Protein AF-A0A2E4HR92-F1 (afdb_monomer)

Mean predicted aligned error: 11.93 Å

Solvent-accessible surface area (backbone atoms only — not comparable to full-atom values): 4344 Å² total; per-residue (Å²): 131,62,65,69,60,54,53,53,50,52,52,54,49,51,53,51,50,51,51,51,52,36,57,59,64,38,75,59,81,52,73,42,76,62,96,84,46,79,43,82,49,53,58,23,59,54,53,50,51,52,50,54,50,52,52,49,52,52,50,53,52,53,51,54,50,52,54,54,53,56,55,68,72,74,112

Structure (mmCIF, N/CA/C/O backbone):
data_AF-A0A2E4HR92-F1
#
_entry.id   AF-A0A2E4HR92-F1
#
loop_
_atom_site.group_PDB
_atom_site.id
_atom_site.type_symbol
_atom_site.label_atom_id
_atom_site.label_alt_id
_atom_site.label_comp_id
_atom_site.label_asym_id
_atom_site.label_entity_id
_atom_site.label_seq_id
_atom_site.pdbx_PDB_ins_code
_atom_site.Cartn_x
_atom_site.Cartn_y
_atom_site.Cartn_z
_atom_site.occupancy
_atom_site.B_iso_or_equiv
_atom_site.auth_seq_id
_atom_site.auth_comp_id
_atom_site.auth_asym_id
_atom_site.auth_atom_id
_atom_site.pdbx_PDB_model_num
ATOM 1 N N . MET A 1 1 ? -3.358 12.700 23.437 1.00 55.12 1 MET A N 1
ATOM 2 C CA . MET A 1 1 ? -3.760 11.956 22.219 1.00 55.12 1 MET A CA 1
ATOM 3 C C . MET A 1 1 ? -3.803 10.477 22.558 1.00 55.12 1 MET A C 1
ATOM 5 O O . MET A 1 1 ? -2.866 9.991 23.176 1.00 55.12 1 MET A O 1
ATOM 9 N N . ARG A 1 2 ? -4.898 9.775 22.244 1.00 76.88 2 ARG A N 1
ATOM 10 C CA . ARG A 1 2 ? -5.002 8.331 22.504 1.00 76.88 2 ARG A CA 1
ATOM 11 C C . ARG A 1 2 ? -3.978 7.603 21.627 1.00 76.88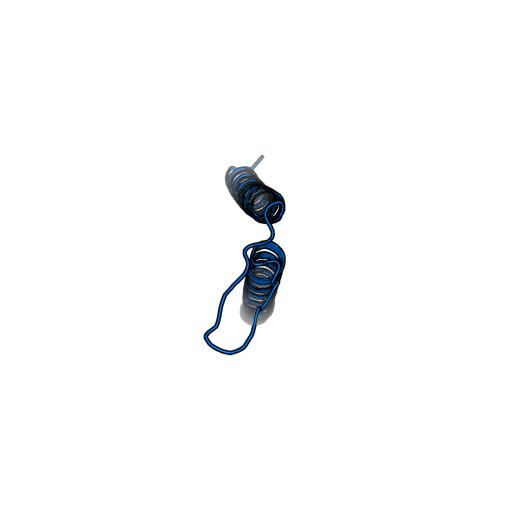 2 ARG A C 1
ATOM 13 O O . ARG A 1 2 ? -3.881 7.909 20.444 1.00 76.88 2 ARG A O 1
ATOM 20 N N . ILE A 1 3 ? -3.246 6.642 22.190 1.00 85.06 3 ILE A N 1
ATOM 21 C CA . ILE A 1 3 ? -2.239 5.822 21.484 1.00 85.06 3 ILE A CA 1
ATOM 22 C C . ILE A 1 3 ? -2.790 5.243 20.173 1.00 85.06 3 ILE A C 1
ATOM 24 O O . ILE A 1 3 ? -2.094 5.229 19.165 1.00 85.06 3 ILE A O 1
ATOM 28 N N . HIS A 1 4 ? -4.076 4.886 20.145 1.00 76.44 4 HIS A N 1
ATOM 29 C CA . HIS A 1 4 ? -4.775 4.441 18.937 1.00 76.44 4 HIS A CA 1
ATOM 30 C C . HIS A 1 4 ? -4.697 5.435 17.767 1.00 76.44 4 HIS A C 1
ATOM 32 O O . HIS A 1 4 ? -4.529 5.026 16.623 1.00 76.44 4 HIS A O 1
ATOM 38 N N . 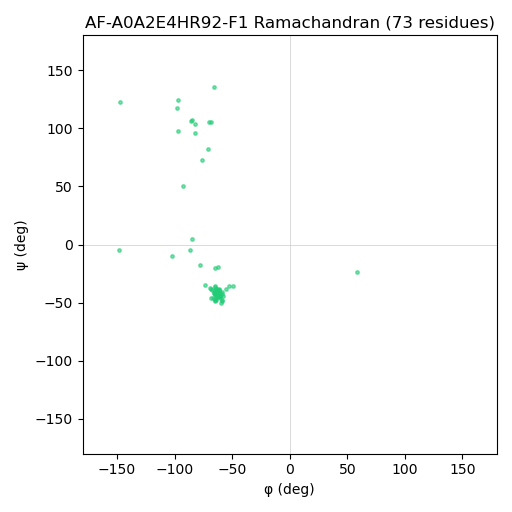THR A 1 5 ? -4.779 6.739 18.038 1.00 79.00 5 THR A N 1
ATOM 39 C CA . THR A 1 5 ? -4.679 7.782 17.009 1.00 79.00 5 THR A CA 1
ATOM 40 C C . THR A 1 5 ? -3.260 7.865 16.445 1.00 79.00 5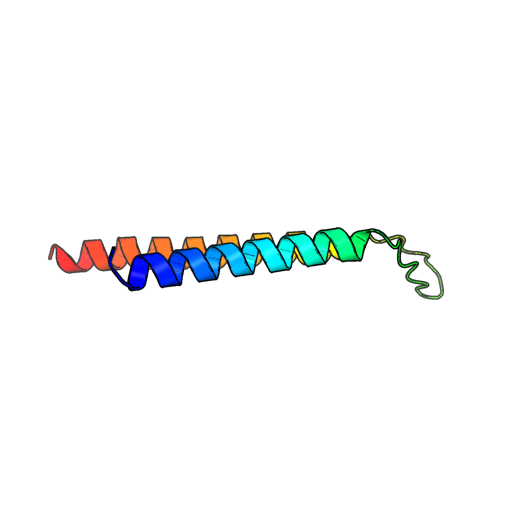 THR A C 1
ATOM 42 O O . THR A 1 5 ? -3.088 8.047 15.245 1.00 79.00 5 THR A O 1
ATOM 45 N N . ILE A 1 6 ? -2.248 7.677 17.296 1.00 83.31 6 ILE A N 1
ATOM 46 C CA . ILE A 1 6 ? -0.835 7.680 16.894 1.00 83.31 6 ILE A CA 1
ATOM 47 C C . ILE A 1 6 ? -0.531 6.450 16.034 1.00 83.31 6 ILE A C 1
ATOM 49 O O . ILE A 1 6 ? 0.054 6.586 14.966 1.00 83.31 6 ILE A O 1
ATOM 53 N N . VAL A 1 7 ? -0.989 5.266 16.452 1.00 82.81 7 VAL A N 1
ATOM 54 C CA . VAL A 1 7 ? -0.809 4.015 15.696 1.00 82.81 7 VAL A CA 1
ATOM 55 C C . VAL A 1 7 ? -1.472 4.099 14.319 1.00 82.81 7 VAL A C 1
ATOM 57 O O . VAL A 1 7 ? -0.850 3.748 13.320 1.00 82.81 7 VAL A O 1
ATOM 60 N N . SER A 1 8 ? -2.698 4.625 14.241 1.00 71.62 8 SER A N 1
ATOM 61 C CA . SER A 1 8 ? -3.400 4.800 12.963 1.00 71.62 8 SER A CA 1
ATOM 62 C C . SER A 1 8 ? -2.676 5.768 12.024 1.00 71.62 8 SER A C 1
ATOM 64 O O . SER A 1 8 ? -2.610 5.524 10.821 1.00 71.62 8 SER A O 1
ATOM 66 N N . LEU A 1 9 ? -2.121 6.855 12.563 1.00 79.12 9 LEU A N 1
ATOM 67 C CA . LEU A 1 9 ? -1.369 7.836 11.782 1.00 79.12 9 LEU A CA 1
ATOM 68 C C . LEU A 1 9 ? -0.050 7.248 11.264 1.00 79.12 9 LEU A C 1
ATOM 70 O O . LEU A 1 9 ? 0.331 7.493 10.123 1.00 79.12 9 LEU A O 1
ATOM 74 N N . LEU A 1 10 ? 0.614 6.427 12.076 1.00 77.62 10 LEU A N 1
ATOM 75 C CA . LEU A 1 10 ? 1.862 5.758 11.716 1.00 77.62 10 LEU A CA 1
ATOM 76 C C . LEU A 1 10 ? 1.639 4.713 10.611 1.00 77.62 10 LEU A C 1
ATOM 78 O O . LEU A 1 10 ? 2.423 4.637 9.668 1.00 77.62 10 LEU A O 1
ATOM 82 N N . PHE A 1 11 ? 0.523 3.982 10.671 1.00 83.31 11 PHE A N 1
ATOM 83 C CA . PHE A 1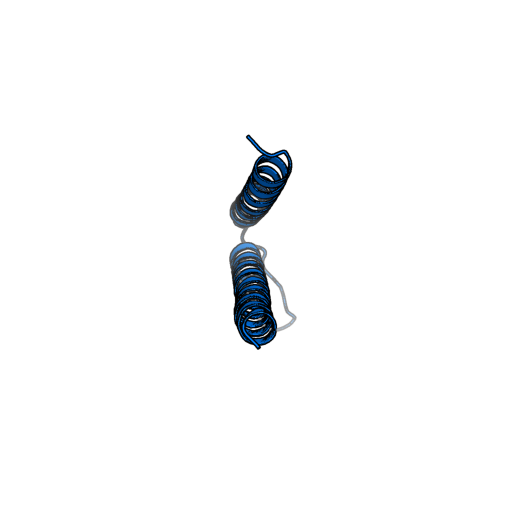 11 ? 0.109 3.060 9.612 1.00 83.31 11 PHE A CA 1
ATOM 84 C C . PHE A 1 11 ? -0.190 3.794 8.296 1.00 83.31 11 PHE A C 1
ATOM 86 O O . PHE A 1 11 ? 0.271 3.382 7.234 1.00 83.31 11 PHE A O 1
ATOM 93 N N . PHE A 1 12 ? -0.888 4.931 8.367 1.00 82.44 12 PHE A N 1
ATOM 94 C CA . PHE A 1 12 ? -1.144 5.780 7.203 1.00 82.44 12 PHE A CA 1
ATOM 95 C C . PHE A 1 12 ? 0.151 6.324 6.575 1.00 82.44 12 PHE A C 1
ATOM 97 O O . PHE A 1 12 ? 0.303 6.299 5.353 1.00 82.44 12 PHE A O 1
ATOM 104 N N . LEU A 1 13 ? 1.121 6.753 7.390 1.00 80.81 13 LEU A N 1
ATOM 105 C CA . LEU A 1 13 ? 2.429 7.197 6.897 1.00 80.81 13 LEU A CA 1
ATOM 106 C C . LEU A 1 13 ? 3.207 6.067 6.212 1.00 80.81 13 LEU A C 1
ATOM 108 O O . LEU A 1 13 ? 3.842 6.295 5.185 1.00 80.81 13 LEU A O 1
ATOM 112 N N . LEU A 1 14 ? 3.152 4.854 6.764 1.00 82.44 14 LEU A N 1
ATOM 113 C CA . LEU A 1 14 ? 3.824 3.683 6.205 1.00 82.44 14 LEU A CA 1
ATOM 114 C C . LEU A 1 14 ? 3.248 3.306 4.830 1.00 82.44 14 LEU A C 1
ATOM 116 O O . LEU A 1 14 ? 4.001 3.037 3.898 1.00 82.44 14 LEU A O 1
ATOM 120 N N . ILE A 1 15 ? 1.925 3.378 4.679 1.00 83.75 15 ILE A N 1
ATOM 121 C CA . ILE A 1 15 ? 1.221 3.214 3.398 1.00 83.75 15 ILE A CA 1
ATOM 122 C C . ILE A 1 15 ? 1.703 4.250 2.374 1.00 83.75 15 ILE A C 1
ATOM 124 O O . ILE A 1 15 ? 2.055 3.893 1.249 1.00 83.75 15 ILE A O 1
ATOM 128 N N . LEU A 1 16 ? 1.763 5.528 2.763 1.00 78.69 16 LEU A N 1
ATOM 129 C CA . LEU A 1 16 ? 2.265 6.597 1.895 1.00 78.69 16 LEU A CA 1
ATOM 130 C C . LEU A 1 16 ? 3.730 6.381 1.497 1.00 78.69 16 LEU A C 1
ATOM 132 O O . LEU A 1 16 ? 4.096 6.605 0.344 1.00 78.69 16 LEU A O 1
ATOM 136 N N . PHE A 1 17 ? 4.556 5.911 2.430 1.00 76.12 17 PHE A N 1
ATOM 137 C CA . PHE A 1 17 ? 5.965 5.623 2.192 1.00 76.12 17 PHE A CA 1
ATOM 138 C C . PHE A 1 17 ? 6.159 4.476 1.190 1.00 76.12 17 PHE A C 1
ATOM 140 O O . PHE A 1 17 ? 6.974 4.588 0.275 1.00 76.12 17 PHE A O 1
ATOM 147 N N . ILE A 1 18 ? 5.360 3.410 1.301 1.00 78.06 18 ILE A N 1
ATOM 148 C CA . ILE A 1 18 ? 5.358 2.294 0.345 1.00 78.06 18 ILE A CA 1
ATOM 149 C C . ILE A 1 18 ? 4.921 2.775 -1.047 1.00 78.06 18 ILE A C 1
ATOM 151 O O . ILE A 1 18 ? 5.591 2.466 -2.033 1.00 78.06 18 ILE A O 1
ATOM 155 N N . CYS A 1 19 ? 3.868 3.596 -1.138 1.00 75.50 19 CYS A N 1
ATOM 156 C CA . CYS A 1 19 ? 3.450 4.226 -2.396 1.00 75.50 19 CYS A CA 1
ATOM 157 C C . CYS A 1 19 ? 4.565 5.073 -3.027 1.00 75.50 19 CYS A C 1
ATOM 159 O O . CYS A 1 19 ? 4.804 4.978 -4.229 1.00 75.50 19 CYS A O 1
ATOM 161 N N . PHE A 1 20 ? 5.269 5.885 -2.232 1.00 71.38 20 PHE A N 1
ATOM 162 C CA . PHE A 1 20 ? 6.387 6.698 -2.718 1.00 71.38 20 PHE A CA 1
ATOM 163 C C . PHE A 1 20 ? 7.519 5.830 -3.283 1.00 71.38 20 PHE A C 1
ATOM 165 O O . PHE A 1 20 ? 8.035 6.111 -4.365 1.00 71.38 20 PHE A O 1
ATOM 172 N N . PHE A 1 21 ? 7.874 4.747 -2.586 1.00 66.94 21 PHE A N 1
ATOM 173 C CA . PHE A 1 21 ? 8.915 3.824 -3.038 1.00 66.94 21 PHE A CA 1
ATOM 174 C C . PHE A 1 21 ? 8.525 3.115 -4.341 1.00 66.94 21 PHE A C 1
ATOM 176 O O . PHE A 1 21 ? 9.353 2.978 -5.236 1.00 66.94 21 PHE A O 1
ATOM 183 N N . LEU A 1 22 ? 7.250 2.748 -4.484 1.00 67.81 22 LEU A N 1
ATOM 184 C CA . LEU A 1 22 ? 6.680 2.159 -5.698 1.00 67.81 22 LEU A CA 1
ATOM 185 C C . LEU A 1 22 ? 6.704 3.101 -6.902 1.00 67.81 22 LEU A C 1
ATOM 187 O O . LEU A 1 22 ? 7.054 2.689 -8.006 1.00 67.81 22 LEU A O 1
ATOM 191 N N . VAL A 1 23 ? 6.369 4.375 -6.692 1.00 65.75 23 VAL A N 1
ATOM 192 C CA . VAL A 1 23 ? 6.471 5.409 -7.732 1.00 65.75 23 VAL A CA 1
ATOM 193 C C . VAL A 1 23 ? 7.929 5.641 -8.124 1.00 65.75 23 VAL A C 1
ATOM 195 O O . VAL A 1 23 ? 8.218 5.858 -9.297 1.00 65.75 23 VAL A O 1
ATOM 198 N N . LYS A 1 24 ? 8.864 5.563 -7.173 1.00 64.94 24 LYS A N 1
ATOM 199 C CA . LYS A 1 24 ? 10.294 5.733 -7.448 1.00 64.94 24 LYS A CA 1
ATOM 200 C C . LYS A 1 24 ? 10.908 4.531 -8.174 1.00 64.94 24 LYS A C 1
ATOM 202 O O . LYS A 1 24 ? 11.743 4.727 -9.047 1.00 64.94 24 LYS A O 1
ATOM 207 N N . LEU A 1 25 ? 10.446 3.313 -7.884 1.00 61.38 25 LEU A N 1
ATOM 208 C CA . LEU A 1 25 ? 10.824 2.092 -8.614 1.00 61.38 25 LEU A CA 1
ATOM 209 C C . LEU A 1 25 ? 10.406 2.133 -10.094 1.00 61.38 25 LEU A C 1
ATOM 211 O O . LEU A 1 25 ? 10.914 1.383 -10.915 1.00 61.38 25 LEU A O 1
ATOM 215 N N . ASN A 1 26 ? 9.463 3.013 -10.425 1.00 58.44 26 ASN A N 1
ATOM 216 C CA . ASN A 1 26 ? 8.892 3.183 -11.750 1.00 58.44 26 ASN A CA 1
ATOM 217 C C . ASN A 1 26 ? 9.702 4.100 -12.685 1.00 58.44 26 ASN A C 1
ATOM 219 O O . ASN A 1 26 ? 9.206 4.456 -13.753 1.00 58.44 26 ASN A O 1
ATOM 223 N N . GLN A 1 27 ? 10.874 4.576 -12.255 1.00 59.47 27 GLN A N 1
ATOM 224 C CA . GLN A 1 27 ? 11.725 5.421 -13.098 1.00 59.47 27 GLN A CA 1
ATOM 225 C C . GLN A 1 27 ? 12.516 4.623 -14.138 1.00 59.47 27 GLN A C 1
ATOM 227 O O . GLN A 1 27 ? 12.913 5.204 -15.144 1.00 59.47 27 GLN A O 1
ATOM 232 N N . ASP A 1 28 ? 12.652 3.309 -13.952 1.00 56.62 2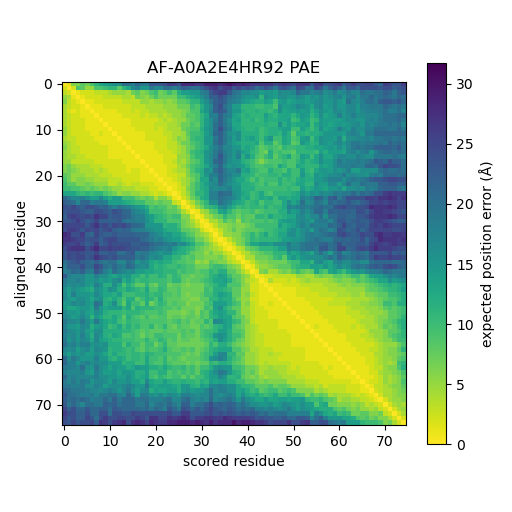8 ASP A N 1
ATOM 233 C CA . ASP A 1 28 ? 13.220 2.412 -14.953 1.00 56.62 28 ASP A CA 1
ATOM 234 C C . ASP A 1 28 ? 12.088 1.730 -15.734 1.00 56.62 28 ASP A C 1
ATOM 236 O O . ASP A 1 28 ? 11.249 1.016 -15.176 1.00 56.62 28 ASP A O 1
ATOM 240 N N . ILE A 1 29 ? 12.035 1.989 -17.043 1.00 57.53 29 ILE A N 1
ATOM 241 C CA . ILE A 1 29 ? 11.161 1.274 -17.977 1.00 57.53 29 ILE A CA 1
ATOM 242 C C . ILE A 1 29 ? 11.732 -0.138 -18.089 1.00 57.53 29 ILE A C 1
ATOM 244 O O . ILE A 1 29 ? 12.786 -0.346 -18.682 1.00 57.53 29 ILE A O 1
ATOM 248 N N . ILE A 1 30 ? 11.067 -1.104 -17.461 1.00 59.47 30 ILE 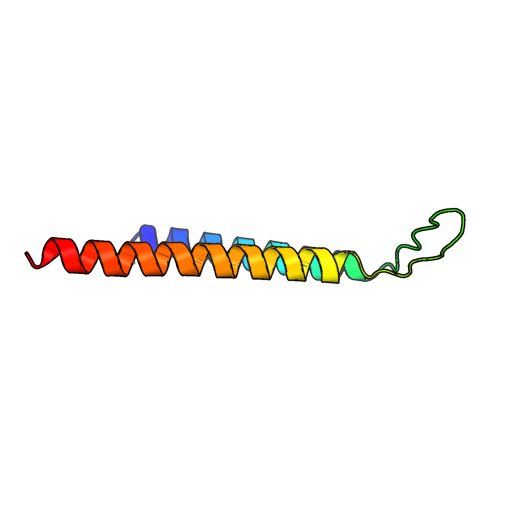A N 1
ATOM 249 C CA . ILE A 1 30 ? 11.466 -2.507 -17.545 1.00 59.47 30 ILE A CA 1
ATOM 250 C C . ILE A 1 30 ? 10.816 -3.079 -18.802 1.00 59.47 30 ILE A C 1
ATOM 252 O O . ILE A 1 30 ? 9.603 -3.289 -18.842 1.00 59.47 30 ILE A O 1
ATOM 256 N N . SER A 1 31 ? 11.627 -3.307 -19.832 1.00 57.34 31 SER A N 1
ATOM 257 C CA . SER A 1 31 ? 11.219 -3.987 -21.059 1.00 57.34 31 SER A CA 1
ATOM 258 C C . SER A 1 31 ? 10.935 -5.453 -20.734 1.00 57.34 31 SER A C 1
ATOM 260 O O . SER A 1 31 ? 11.854 -6.231 -20.475 1.00 57.34 31 SER A O 1
ATOM 262 N N . PHE A 1 32 ? 9.658 -5.836 -20.694 1.00 54.50 32 PHE A N 1
ATOM 263 C CA . PHE A 1 32 ? 9.284 -7.244 -20.623 1.00 54.50 32 PHE A CA 1
ATOM 264 C C . PHE A 1 32 ? 9.320 -7.818 -22.035 1.00 54.50 32 PHE A C 1
ATOM 266 O O . PHE A 1 32 ? 8.423 -7.561 -22.837 1.00 54.50 32 PHE A O 1
ATOM 273 N N . ASP A 1 33 ? 10.367 -8.580 -22.328 1.00 58.94 33 ASP A N 1
ATOM 274 C CA . ASP A 1 33 ? 10.486 -9.306 -23.585 1.00 58.94 33 ASP A CA 1
ATOM 275 C C . ASP A 1 33 ? 9.697 -10.621 -23.480 1.00 58.94 33 ASP A C 1
ATOM 277 O O . ASP A 1 33 ? 10.139 -11.610 -22.889 1.00 58.94 33 ASP A O 1
ATOM 281 N N . LEU A 1 34 ? 8.454 -10.607 -23.967 1.00 61.94 34 LEU A N 1
ATOM 282 C CA . LEU A 1 34 ? 7.538 -11.748 -23.935 1.00 61.94 34 LEU A CA 1
ATOM 283 C C . LEU A 1 34 ? 7.648 -12.572 -25.223 1.00 61.94 34 LEU A C 1
ATOM 285 O O . LEU A 1 34 ? 6.621 -12.854 -25.832 1.00 61.94 34 LEU A O 1
ATOM 289 N N . LEU A 1 35 ? 8.865 -12.953 -25.645 1.00 61.12 35 LEU A N 1
ATOM 290 C CA . LEU A 1 35 ? 9.201 -13.847 -26.782 1.00 61.12 35 LEU A CA 1
ATOM 291 C C . LEU A 1 35 ? 8.691 -13.429 -28.188 1.00 61.12 35 LEU A C 1
ATOM 293 O O . LEU A 1 35 ? 9.261 -13.849 -29.190 1.00 61.12 35 LEU A O 1
ATOM 297 N N . PHE A 1 36 ? 7.635 -12.620 -28.268 1.00 65.44 36 PHE A N 1
ATOM 298 C CA . PHE A 1 36 ? 6.918 -12.142 -29.451 1.00 65.44 36 PHE A CA 1
ATOM 299 C C . PHE A 1 36 ? 6.330 -10.731 -29.245 1.00 65.44 36 PHE A C 1
ATOM 301 O O . PHE A 1 36 ? 5.727 -10.187 -30.171 1.00 65.44 36 PHE A O 1
ATOM 308 N N . PHE A 1 37 ? 6.435 -10.153 -28.038 1.00 52.50 37 PHE A N 1
ATOM 309 C CA . PHE A 1 37 ? 5.851 -8.853 -27.702 1.00 52.50 37 PHE A CA 1
ATOM 310 C C . PHE A 1 37 ? 6.720 -8.114 -26.682 1.00 52.50 37 PHE A C 1
ATOM 312 O O . PHE A 1 37 ? 6.952 -8.613 -25.582 1.00 52.50 37 PHE A O 1
ATOM 319 N N . GLU A 1 38 ? 7.167 -6.913 -27.031 1.00 56.97 38 GLU A N 1
ATOM 320 C CA . GLU A 1 38 ? 7.841 -6.016 -26.096 1.00 56.97 38 GLU A CA 1
ATOM 321 C C . GLU A 1 38 ? 6.768 -5.236 -25.335 1.00 56.97 38 GLU A C 1
ATOM 323 O O . GLU A 1 38 ? 6.066 -4.385 -25.886 1.00 56.97 38 GLU A O 1
ATOM 328 N N . LEU A 1 39 ? 6.580 -5.578 -24.060 1.00 61.09 39 LEU A N 1
ATOM 329 C CA . LEU A 1 39 ? 5.650 -4.870 -23.193 1.00 61.09 39 LEU A CA 1
ATOM 330 C C . LEU A 1 39 ? 6.430 -3.844 -22.368 1.00 61.09 39 LEU A C 1
ATOM 332 O O . LEU A 1 39 ? 6.998 -4.161 -21.322 1.00 61.09 39 LEU A O 1
ATOM 336 N N . GLU A 1 40 ? 6.425 -2.592 -22.821 1.00 59.69 40 GLU A N 1
ATOM 337 C CA . GLU A 1 40 ? 6.909 -1.450 -22.039 1.00 59.69 40 GLU A CA 1
ATOM 338 C C . GLU A 1 40 ? 5.864 -1.068 -20.981 1.00 59.69 40 GLU A C 1
ATOM 340 O O . GLU A 1 40 ? 5.127 -0.083 -21.085 1.00 59.69 40 GLU A O 1
ATOM 345 N N . ALA A 1 41 ? 5.747 -1.907 -19.953 1.00 61.94 41 ALA A N 1
ATOM 346 C CA . ALA A 1 41 ? 4.832 -1.682 -18.850 1.00 61.94 41 ALA A CA 1
ATOM 347 C C 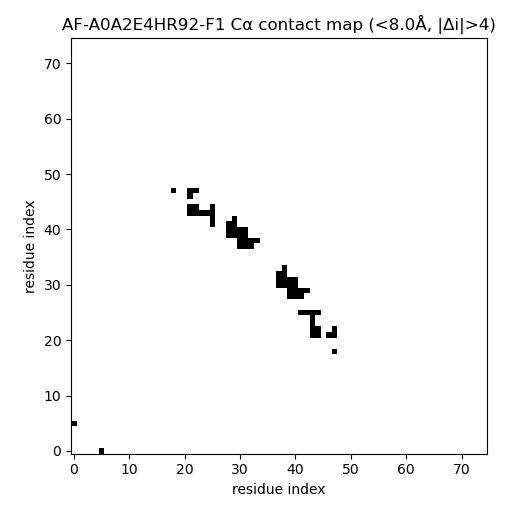. ALA A 1 41 ? 5.557 -1.046 -17.666 1.00 61.94 41 ALA A C 1
ATOM 349 O O . ALA A 1 41 ? 6.497 -1.573 -17.080 1.00 61.94 41 ALA A O 1
ATOM 350 N N . SER A 1 42 ? 5.026 0.093 -17.252 1.00 68.19 42 SER A N 1
ATOM 351 C CA . SER A 1 42 ? 5.391 0.785 -16.028 1.00 68.19 42 SER A CA 1
ATOM 352 C C . SER A 1 42 ? 4.870 -0.011 -14.815 1.00 68.19 42 SER A C 1
ATOM 354 O O . SER A 1 42 ? 3.792 0.265 -14.286 1.00 68.19 42 SER A O 1
ATOM 356 N N . ILE A 1 43 ? 5.614 -1.041 -14.394 1.00 68.62 43 ILE A N 1
ATOM 357 C CA . ILE A 1 43 ? 5.252 -1.978 -13.307 1.00 68.62 43 ILE A CA 1
ATOM 358 C C . ILE A 1 43 ? 4.895 -1.237 -12.017 1.00 68.62 43 ILE A C 1
ATOM 360 O O . ILE A 1 43 ? 3.955 -1.620 -11.320 1.00 68.62 43 ILE A O 1
ATOM 364 N N . GLY A 1 44 ? 5.570 -0.121 -11.733 1.00 67.50 44 GLY A N 1
ATOM 365 C CA . GLY A 1 44 ? 5.250 0.710 -10.579 1.00 67.50 44 GLY A CA 1
ATOM 366 C C . GLY A 1 44 ? 3.833 1.286 -10.631 1.00 67.50 44 GLY A C 1
ATOM 367 O O . GLY A 1 44 ? 3.146 1.272 -9.613 1.00 67.50 44 GL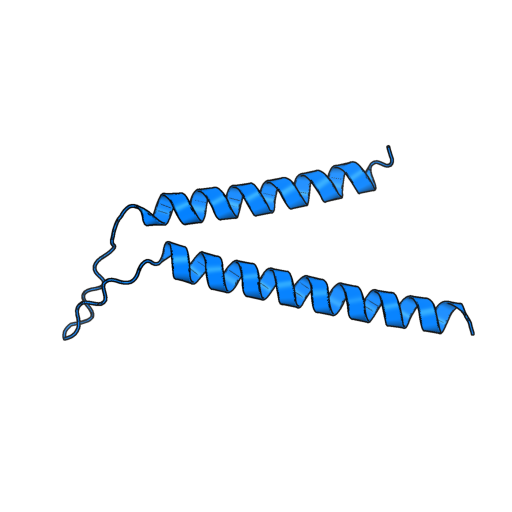Y A O 1
ATOM 368 N N . LYS A 1 45 ? 3.330 1.705 -11.804 1.00 70.38 45 LYS A N 1
ATOM 369 C CA . LYS A 1 45 ? 1.925 2.140 -11.954 1.00 70.38 45 LYS A CA 1
ATOM 370 C C . LYS A 1 45 ? 0.950 0.990 -11.722 1.00 70.38 45 LYS A C 1
ATOM 372 O O . LYS A 1 45 ? -0.086 1.194 -11.091 1.00 70.38 45 LYS A O 1
ATOM 377 N N . PHE A 1 46 ? 1.277 -0.207 -12.203 1.00 71.88 46 PHE A N 1
ATOM 378 C CA . PHE A 1 46 ? 0.416 -1.380 -12.054 1.00 71.88 46 PHE A CA 1
ATOM 379 C C . PHE A 1 46 ? 0.303 -1.819 -10.588 1.00 71.88 46 PHE A C 1
ATOM 381 O O . PHE A 1 46 ? -0.799 -2.016 -10.067 1.00 71.88 46 PHE A O 1
ATOM 388 N N . ILE A 1 47 ? 1.436 -1.890 -9.886 1.00 72.12 47 ILE A N 1
ATOM 389 C CA . ILE A 1 47 ? 1.458 -2.229 -8.462 1.00 72.12 47 ILE A CA 1
ATOM 390 C C . ILE A 1 47 ? 0.779 -1.128 -7.637 1.00 72.12 47 ILE A C 1
ATOM 392 O O . ILE A 1 47 ? -0.019 -1.440 -6.754 1.00 72.12 47 ILE A O 1
ATOM 396 N N . LEU A 1 48 ? 1.018 0.151 -7.952 1.00 75.38 48 LEU A N 1
ATOM 397 C CA . LEU A 1 48 ? 0.364 1.271 -7.271 1.00 75.38 48 LEU A CA 1
ATOM 398 C C . LEU A 1 48 ? -1.161 1.224 -7.435 1.00 75.38 48 LEU A C 1
ATOM 400 O O . LEU A 1 48 ? -1.887 1.392 -6.458 1.00 75.38 48 LEU A O 1
ATOM 404 N N . SER A 1 49 ? -1.650 0.954 -8.648 1.00 76.31 49 SER A N 1
ATOM 405 C CA . SER A 1 49 ? -3.082 0.821 -8.931 1.00 76.31 49 SER A CA 1
ATOM 406 C C . SER A 1 49 ? -3.706 -0.345 -8.161 1.00 76.31 49 SER A C 1
ATOM 408 O O . SER A 1 49 ? -4.745 -0.177 -7.518 1.00 76.31 49 SER A O 1
ATOM 410 N N . THR A 1 50 ? -3.040 -1.502 -8.147 1.00 79.19 50 THR A N 1
ATOM 411 C CA . THR A 1 50 ? -3.499 -2.687 -7.407 1.00 79.19 50 THR A CA 1
ATOM 412 C C . THR A 1 50 ? -3.542 -2.409 -5.902 1.00 79.19 50 THR A C 1
ATOM 414 O O . THR A 1 50 ? -4.529 -2.727 -5.238 1.00 79.19 50 THR A O 1
ATOM 417 N N . PHE A 1 51 ? -2.513 -1.750 -5.363 1.00 77.62 51 PHE A N 1
ATOM 418 C CA . PHE A 1 51 ? -2.435 -1.385 -3.951 1.00 77.62 51 PHE A CA 1
ATOM 419 C C . PHE A 1 51 ? -3.526 -0.387 -3.541 1.00 77.62 51 PHE A C 1
ATOM 421 O O . PHE A 1 51 ? -4.226 -0.626 -2.558 1.00 77.62 51 PHE A O 1
ATOM 428 N N . LEU A 1 52 ? -3.725 0.693 -4.309 1.00 80.44 52 LEU A N 1
ATOM 429 C CA . LEU A 1 52 ? -4.801 1.661 -4.058 1.00 80.44 52 LEU A CA 1
ATOM 430 C C . LEU A 1 52 ? -6.176 0.994 -4.097 1.00 80.44 52 LEU A C 1
ATOM 432 O O . LEU A 1 52 ? -7.024 1.279 -3.254 1.00 80.44 52 LEU A O 1
ATOM 436 N N . THR A 1 53 ? -6.382 0.087 -5.052 1.00 84.44 53 THR A N 1
ATOM 437 C CA . THR A 1 53 ? -7.639 -0.654 -5.185 1.00 84.44 53 THR A CA 1
ATOM 438 C C . THR A 1 53 ? -7.866 -1.556 -3.973 1.00 84.44 53 THR A C 1
ATOM 440 O O . THR A 1 53 ? -8.939 -1.518 -3.375 1.00 84.44 53 THR A O 1
ATOM 443 N N . GLY A 1 54 ? -6.851 -2.315 -3.549 1.00 81.50 54 GLY A N 1
ATOM 444 C CA . GLY A 1 54 ? -6.931 -3.166 -2.359 1.00 81.50 54 GLY A CA 1
ATOM 445 C C . GLY A 1 54 ? -7.202 -2.372 -1.079 1.00 81.50 54 GLY A C 1
ATOM 446 O O . GLY A 1 54 ? -8.046 -2.760 -0.273 1.00 81.50 54 GLY A O 1
ATOM 447 N N . LEU A 1 55 ? -6.547 -1.221 -0.924 1.00 83.56 55 LEU A N 1
ATOM 448 C CA . LEU A 1 55 ? -6.756 -0.317 0.203 1.00 83.56 55 LEU A CA 1
ATOM 449 C C . LEU A 1 55 ? -8.169 0.282 0.204 1.00 83.56 55 LEU A C 1
ATOM 451 O O . LEU A 1 55 ? -8.818 0.326 1.248 1.00 83.56 55 LEU A O 1
ATOM 455 N N . PHE A 1 56 ? -8.678 0.683 -0.961 1.00 86.00 56 PHE A N 1
ATOM 456 C CA . PHE A 1 56 ? -10.051 1.159 -1.099 1.00 86.00 56 PHE A CA 1
ATOM 457 C C . PHE A 1 56 ? -11.069 0.079 -0.710 1.00 86.00 56 PHE A C 1
ATOM 459 O O . PHE A 1 56 ? -11.976 0.348 0.074 1.00 86.00 56 PHE A O 1
ATOM 466 N N . VAL A 1 57 ? -10.891 -1.156 -1.192 1.00 89.56 57 VAL A N 1
ATOM 467 C CA . VAL A 1 57 ? -11.764 -2.293 -0.853 1.00 89.56 57 VAL A CA 1
ATOM 468 C C . VAL A 1 57 ? -11.729 -2.598 0.646 1.00 89.56 57 VAL A C 1
ATOM 470 O O . VAL A 1 57 ? -12.783 -2.800 1.251 1.00 89.56 57 VAL A O 1
ATOM 473 N N . ALA A 1 58 ? -10.545 -2.590 1.265 1.00 85.81 58 ALA A N 1
ATOM 474 C CA . ALA A 1 58 ? -10.398 -2.800 2.703 1.00 85.81 58 ALA A CA 1
ATOM 475 C C . ALA A 1 58 ? -11.173 -1.747 3.512 1.00 85.81 58 ALA A C 1
ATOM 477 O O . ALA A 1 58 ? -11.963 -2.105 4.388 1.00 85.81 58 ALA A O 1
ATOM 478 N N . PHE A 1 59 ? -11.032 -0.463 3.161 1.00 83.94 59 PHE A N 1
ATOM 479 C CA . PHE A 1 59 ? -11.800 0.610 3.796 1.00 83.94 59 PHE A CA 1
ATOM 480 C C . PHE A 1 59 ? -13.309 0.461 3.591 1.00 83.94 59 PHE A C 1
ATOM 482 O O . PHE A 1 59 ? -14.081 0.720 4.513 1.00 83.94 59 PHE A O 1
ATOM 489 N N . LEU A 1 60 ? -13.743 0.022 2.408 1.00 91.12 60 LEU A N 1
ATOM 490 C CA . LEU A 1 60 ? -15.156 -0.196 2.102 1.00 91.12 60 LEU A CA 1
ATOM 491 C C . LEU A 1 60 ? -15.754 -1.275 3.020 1.00 91.12 60 LEU A C 1
ATOM 493 O O . LEU A 1 60 ? -16.818 -1.073 3.608 1.00 91.12 60 LEU A O 1
ATOM 497 N N . PHE A 1 61 ? -15.039 -2.385 3.223 1.00 89.19 61 PHE A N 1
ATOM 498 C CA . PHE A 1 61 ? -15.453 -3.427 4.165 1.00 89.19 61 PHE A CA 1
ATOM 499 C C . PHE A 1 61 ? -15.470 -2.949 5.614 1.00 89.19 61 PHE A C 1
ATOM 501 O O . PHE A 1 61 ? -16.428 -3.226 6.339 1.00 89.19 61 PHE A O 1
ATOM 508 N N . GLU A 1 62 ? -14.445 -2.215 6.040 1.00 83.75 62 GLU A N 1
ATOM 509 C CA . GLU A 1 62 ? -14.371 -1.687 7.402 1.00 83.75 62 GLU A CA 1
ATOM 510 C C . GLU A 1 62 ? -15.516 -0.696 7.681 1.00 83.75 62 GLU A C 1
ATOM 512 O O . GLU A 1 62 ? -16.156 -0.744 8.737 1.00 83.75 62 GLU A O 1
ATOM 517 N N . PHE A 1 63 ? -15.865 0.128 6.692 1.00 85.00 63 PHE A N 1
ATOM 518 C CA . PHE A 1 63 ? -16.998 1.045 6.755 1.00 85.00 63 PHE A CA 1
ATOM 519 C C . PHE A 1 63 ? -18.343 0.309 6.849 1.00 85.00 63 PHE A C 1
ATOM 521 O O . PHE A 1 63 ? -19.155 0.614 7.729 1.00 85.00 63 PHE A O 1
ATOM 528 N N . LEU A 1 64 ? -18.568 -0.704 6.003 1.00 90.62 64 LEU A N 1
ATOM 529 C CA . LEU A 1 64 ? -19.769 -1.548 6.058 1.00 90.62 64 LEU A CA 1
ATOM 530 C C . LEU A 1 64 ? -19.904 -2.256 7.413 1.00 90.62 64 LEU A C 1
ATOM 532 O O . LEU A 1 64 ? -20.992 -2.293 7.997 1.00 90.62 64 LEU A O 1
ATOM 536 N N . PHE A 1 65 ? -18.797 -2.779 7.945 1.00 86.31 65 PHE A N 1
ATOM 537 C CA . PHE A 1 65 ? -18.764 -3.412 9.260 1.00 8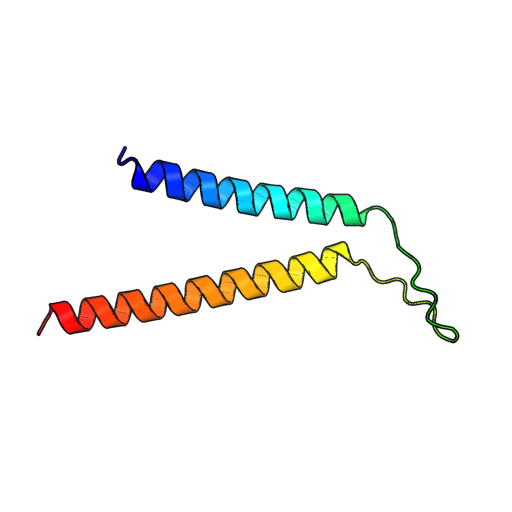6.31 65 PHE A CA 1
ATOM 538 C C . PHE A 1 65 ? -19.127 -2.423 10.373 1.00 86.31 65 PHE A C 1
ATOM 540 O O . PHE A 1 65 ? -19.937 -2.742 11.249 1.00 86.31 65 PHE A O 1
ATOM 547 N N . PHE A 1 66 ? -18.588 -1.202 10.328 1.00 83.81 66 PHE A N 1
ATOM 548 C CA . PHE A 1 66 ? -18.875 -0.175 11.325 1.00 83.81 66 PHE A CA 1
ATOM 549 C C . PHE A 1 66 ? -20.342 0.278 11.301 1.00 83.81 66 PHE A C 1
ATOM 551 O O . PHE A 1 66 ? -20.957 0.410 12.363 1.00 83.81 66 PHE A O 1
ATOM 558 N N . ILE A 1 67 ? -20.934 0.452 10.111 1.00 84.31 67 ILE A N 1
ATOM 559 C CA . ILE A 1 67 ? -22.366 0.758 9.959 1.00 84.31 67 ILE A CA 1
ATOM 560 C C . ILE A 1 67 ? -23.217 -0.355 10.573 1.00 84.31 67 ILE A C 1
ATOM 562 O O . ILE A 1 67 ? -24.088 -0.082 11.404 1.00 84.31 67 ILE A O 1
ATOM 566 N N . ARG A 1 68 ? -22.936 -1.617 10.224 1.00 80.50 68 ARG A N 1
ATOM 567 C CA . ARG A 1 68 ? -23.688 -2.768 10.739 1.00 80.50 68 ARG A CA 1
ATOM 568 C C . ARG A 1 68 ? -23.562 -2.905 12.258 1.00 80.50 68 ARG A C 1
ATOM 570 O O . ARG A 1 68 ? -24.553 -3.172 12.936 1.00 80.50 68 ARG A O 1
ATOM 577 N N . LYS A 1 69 ? -22.366 -2.677 12.811 1.00 77.69 69 LYS A N 1
ATOM 578 C CA . LYS A 1 69 ? -22.125 -2.689 14.261 1.00 77.69 69 LYS A CA 1
ATOM 579 C C . LYS A 1 69 ? -22.908 -1.590 14.984 1.00 77.69 69 LYS A C 1
ATOM 581 O O . LYS A 1 69 ? -23.469 -1.853 16.044 1.00 77.69 69 LYS A O 1
ATOM 586 N N . LYS A 1 70 ? -22.978 -0.378 14.420 1.00 70.50 70 LYS A N 1
ATOM 587 C CA . LYS A 1 70 ? -23.772 0.725 14.989 1.00 70.50 70 LYS A CA 1
ATOM 588 C C . LYS A 1 70 ? -25.272 0.440 14.987 1.00 70.50 70 LYS A C 1
ATOM 590 O O . LYS A 1 70 ? -25.939 0.845 15.932 1.00 70.50 70 LYS A O 1
ATOM 595 N N . TYR A 1 71 ? -25.785 -0.237 13.959 1.00 66.44 71 TYR A N 1
ATOM 596 C CA . TYR A 1 71 ? -27.196 -0.619 13.887 1.00 66.44 71 TYR A CA 1
ATOM 597 C C . TYR A 1 71 ? -27.562 -1.621 14.993 1.00 66.44 71 TYR A C 1
ATOM 599 O O . TYR A 1 71 ? -28.476 -1.369 15.765 1.00 66.44 71 TYR A O 1
ATOM 607 N N . LYS A 1 72 ? -26.756 -2.679 15.169 1.00 63.28 72 LYS A N 1
ATOM 608 C CA . LYS A 1 72 ? -26.968 -3.703 16.210 1.00 63.28 72 LYS A CA 1
ATOM 609 C C . LYS A 1 72 ? -26.831 -3.184 17.651 1.00 63.28 72 LYS A C 1
ATOM 611 O O . LYS A 1 72 ? -27.304 -3.824 18.572 1.00 63.28 72 LYS A O 1
ATOM 616 N N . SER A 1 73 ? -26.155 -2.054 17.863 1.00 60.69 73 SER A N 1
ATOM 617 C CA . SER A 1 73 ? -26.003 -1.443 19.192 1.00 60.69 73 SER A CA 1
ATOM 618 C C . SER A 1 73 ? -27.159 -0.504 19.576 1.00 60.69 73 SER A C 1
ATOM 620 O O . SER A 1 73 ? -27.117 0.052 20.673 1.00 60.69 73 SER A O 1
ATOM 622 N N . ARG A 1 74 ? -28.119 -0.246 18.672 1.00 55.66 74 ARG A N 1
ATOM 623 C CA . ARG A 1 74 ? -29.313 0.582 18.932 1.00 55.66 74 ARG A CA 1
ATOM 624 C C . ARG A 1 74 ? -30.597 -0.228 19.160 1.00 55.66 74 ARG A C 1
ATOM 626 O O . ARG A 1 74 ? -31.592 0.387 19.532 1.00 55.66 74 ARG A O 1
ATOM 633 N N . GLU A 1 75 ? -30.572 -1.536 18.910 1.00 48.34 75 GLU A N 1
ATOM 634 C CA . GLU A 1 75 ? -31.587 -2.499 19.375 1.00 48.34 75 GLU A CA 1
ATOM 635 C C . GLU A 1 75 ? -31.241 -2.968 20.792 1.00 48.34 75 GLU A C 1
ATOM 637 O O . GLU A 1 75 ? -32.185 -3.132 21.593 1.00 48.34 75 GLU A O 1
#

Radius of gyration: 18.94 Å; Cα contacts (8 Å, |Δi|>4): 33; chains: 1; bounding box: 45×26×52 Å

pLDDT: mean 72.65, std 10.99, range [48.34, 91.12]

Secondary structure (DSSP, 8-state):
--HHHHHHHHHHHHHHHHHHHHHHHTTS--EEE-SS-EEE--HHHHHHHHHHHHHHHHHHHHHHHHHHHHHHT--

Foldseek 3Di:
DPVVVVVVVVVVVVLVVVLVVLVVVQPDQDFDCPVPDTDSDSVSVVVSVVSVVVVVVVVVVVVVVVVVVVVVVVD

Sequence (75 aa):
MRIHTIVSLLFFLLILFICFFLVKLNQDIISFDLLFFELEASIGKFILSTFLTGLFVAFLFEFLFFIRKKYKSRE